Protein AF-M0IKV6-F1 (afdb_monomer_lite)

InterPro domains:
  IPR006640 SprT-like [PF10263] (3-51)

Organism: Haloferax mediterranei (strain ATCC 33500 / DSM 1411 / JCM 8866 / NBRC 14739 / NCIMB 2177 / R-4) (NCBI:txid523841)

pLDDT: mean 87.3, std 15.06, range [38.28, 97.69]

Structure (mmCIF, N/CA/C/O backbone):
data_AF-M0IKV6-F1
#
_entry.id   AF-M0IKV6-F1
#
loop_
_atom_site.group_PDB
_atom_site.id
_atom_site.type_symbol
_atom_site.label_atom_id
_atom_site.label_alt_id
_atom_site.label_comp_id
_atom_site.label_asym_id
_atom_site.label_entity_id
_atom_site.label_seq_id
_atom_site.pdbx_PDB_ins_code
_atom_site.Cartn_x
_atom_site.Cartn_y
_atom_site.Cartn_z
_atom_site.occupancy
_atom_site.B_iso_or_equiv
_atom_site.auth_seq_id
_atom_site.auth_comp_id
_atom_site.auth_asym_id
_atom_site.auth_atom_id
_atom_site.pdbx_PDB_model_num
ATOM 1 N N . MET A 1 1 ? 7.105 -4.972 7.959 1.00 63.53 1 MET A N 1
ATOM 2 C CA . MET A 1 1 ? 6.292 -3.739 7.978 1.00 63.53 1 MET A CA 1
ATOM 3 C C . MET A 1 1 ? 6.785 -2.830 9.087 1.00 63.53 1 MET A C 1
ATOM 5 O O . MET A 1 1 ? 7.510 -3.313 9.949 1.00 63.53 1 MET A O 1
ATOM 9 N N . SER A 1 2 ? 6.457 -1.541 9.043 1.00 71.00 2 SER A N 1
ATOM 10 C CA . SER A 1 2 ? 6.871 -0.560 10.050 1.00 71.00 2 SER A CA 1
ATOM 11 C C . SER A 1 2 ? 5.784 0.491 10.217 1.00 71.00 2 SER A C 1
ATOM 13 O O . SER A 1 2 ? 5.327 1.051 9.223 1.00 71.00 2 SER A O 1
ATOM 15 N N . LEU A 1 3 ? 5.440 0.800 11.461 1.00 82.06 3 LEU A N 1
ATOM 16 C CA . LEU A 1 3 ? 4.563 1.913 11.800 1.00 82.06 3 LEU A CA 1
ATOM 17 C C . LEU A 1 3 ? 5.373 3.212 11.894 1.00 82.06 3 LEU A C 1
ATOM 19 O O . LEU A 1 3 ? 6.519 3.206 12.342 1.00 82.06 3 LEU A O 1
ATOM 23 N N . SER A 1 4 ? 4.780 4.326 11.465 1.00 80.81 4 SER A N 1
ATOM 24 C CA . SER A 1 4 ? 5.407 5.650 11.528 1.00 80.81 4 SER A CA 1
ATOM 25 C C . SER A 1 4 ? 4.950 6.393 12.778 1.00 80.81 4 SER A C 1
ATOM 27 O O . SER A 1 4 ? 3.752 6.589 12.971 1.00 80.81 4 SER A O 1
ATOM 29 N N . TRP A 1 5 ? 5.903 6.869 13.585 1.00 81.69 5 TRP A N 1
ATOM 30 C CA . TRP A 1 5 ? 5.602 7.717 14.743 1.00 81.69 5 TRP A CA 1
ATOM 31 C C . TRP A 1 5 ? 4.862 8.994 14.340 1.00 81.69 5 TRP A C 1
ATOM 33 O O . TRP A 1 5 ? 3.834 9.338 14.906 1.00 81.69 5 TRP A O 1
ATOM 43 N N . ARG A 1 6 ? 5.327 9.650 13.278 1.00 79.19 6 ARG A N 1
ATOM 44 C CA . ARG A 1 6 ? 4.667 10.852 12.775 1.00 79.19 6 ARG A CA 1
ATOM 45 C C . ARG A 1 6 ? 3.242 10.571 12.266 1.00 79.19 6 ARG A C 1
ATOM 47 O O . ARG A 1 6 ? 2.387 11.440 12.363 1.00 79.19 6 ARG A O 1
ATOM 54 N N . ALA A 1 7 ? 2.972 9.360 11.756 1.00 78.00 7 ALA A N 1
ATOM 55 C CA . ALA A 1 7 ? 1.611 8.984 11.364 1.00 78.00 7 ALA A CA 1
ATOM 56 C C . ALA A 1 7 ? 0.691 8.906 12.581 1.00 78.00 7 ALA A C 1
ATOM 58 O O . ALA A 1 7 ? -0.394 9.479 12.541 1.00 78.00 7 ALA A O 1
ATOM 59 N N . PHE A 1 8 ? 1.165 8.287 13.666 1.00 82.50 8 PHE A N 1
ATOM 60 C CA . PHE A 1 8 ? 0.459 8.263 14.945 1.00 82.50 8 PHE A CA 1
ATOM 61 C C . PHE A 1 8 ? 0.138 9.672 15.461 1.00 82.50 8 PHE A C 1
ATOM 63 O O . PHE A 1 8 ? -0.982 9.911 15.889 1.00 82.50 8 PHE A O 1
ATOM 70 N N . GLU A 1 9 ? 1.077 10.618 15.367 1.00 86.12 9 GLU A N 1
ATOM 71 C CA . GLU A 1 9 ? 0.858 12.003 15.821 1.00 86.12 9 GLU A CA 1
ATOM 72 C C . GLU A 1 9 ? -0.178 12.776 14.989 1.00 86.12 9 GLU A C 1
ATOM 74 O O . GLU A 1 9 ? -0.768 13.737 15.473 1.00 86.12 9 GLU A O 1
ATOM 79 N N . SER A 1 10 ? -0.383 12.388 13.732 1.00 84.56 10 SER A N 1
ATOM 80 C CA . SER A 1 10 ? -1.222 13.134 12.785 1.00 84.56 10 SER A CA 1
ATOM 81 C C . SER A 1 10 ? -2.618 12.573 12.563 1.00 84.56 10 SER A C 1
ATOM 83 O O . SER A 1 10 ? -3.427 13.215 11.893 1.00 84.56 10 SER A O 1
ATOM 85 N N . PHE A 1 11 ? -2.837 11.329 12.980 1.00 86.38 11 PHE A N 1
ATOM 86 C CA . PHE A 1 11 ? -4.084 10.615 12.768 1.00 86.38 11 PHE A CA 1
ATOM 87 C C . PHE A 1 11 ? -4.954 10.814 13.990 1.00 86.38 11 PHE A C 1
ATOM 89 O O . PHE A 1 11 ? -4.465 10.820 15.124 1.00 86.38 11 PHE A O 1
ATOM 96 N N . ASP A 1 12 ? -6.256 10.929 13.767 1.00 89.62 12 ASP A N 1
ATOM 97 C CA . ASP A 1 12 ? -7.166 10.705 14.873 1.00 89.62 12 ASP A CA 1
ATOM 98 C C . ASP A 1 12 ? -7.125 9.228 15.313 1.00 89.62 12 ASP A C 1
ATOM 100 O O . ASP A 1 12 ? -6.480 8.352 14.716 1.00 89.62 12 ASP A O 1
ATOM 104 N N . ARG A 1 13 ? -7.802 8.940 16.424 1.00 92.56 13 ARG A N 1
ATOM 105 C CA . ARG A 1 13 ? -7.806 7.601 17.012 1.00 92.56 13 ARG A CA 1
ATOM 106 C C . ARG A 1 13 ? -8.349 6.542 16.049 1.00 92.56 13 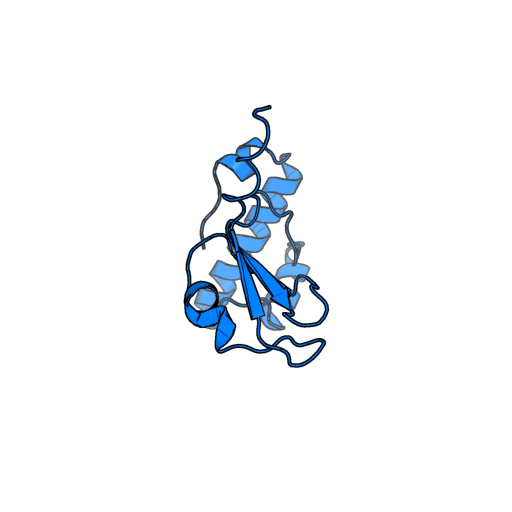ARG A C 1
ATOM 108 O O . ARG A 1 13 ? -7.855 5.412 16.071 1.00 92.56 13 ARG A O 1
ATOM 115 N N . ASP A 1 14 ? -9.346 6.882 15.243 1.00 91.94 14 ASP A N 1
ATOM 116 C CA . ASP A 1 14 ? -10.034 5.931 14.377 1.00 91.94 14 ASP A CA 1
ATOM 117 C C . ASP A 1 14 ? -9.214 5.665 13.109 1.00 91.94 14 ASP A C 1
ATOM 119 O O . ASP A 1 14 ? -9.040 4.506 12.721 1.00 91.94 14 ASP A O 1
ATOM 123 N N . GLU A 1 15 ? -8.593 6.698 12.534 1.00 90.12 15 GLU A N 1
ATOM 124 C CA . GLU A 1 15 ? -7.603 6.577 11.460 1.00 90.12 15 GLU A CA 1
ATOM 125 C C . GLU A 1 15 ? -6.402 5.716 11.888 1.00 90.12 15 GLU A C 1
ATOM 127 O O . GLU A 1 15 ? -5.940 4.835 11.146 1.00 90.12 15 GLU A O 1
ATOM 132 N N . TRP A 1 16 ? -5.901 5.925 13.110 1.00 91.19 16 TRP A N 1
ATOM 133 C CA . TRP A 1 16 ? -4.807 5.125 13.652 1.00 91.19 16 TRP A CA 1
ATOM 134 C C . TRP A 1 16 ? -5.220 3.671 13.883 1.00 91.19 16 TRP A C 1
ATOM 136 O O . TRP A 1 16 ? -4.512 2.750 13.467 1.00 91.19 16 TRP A O 1
ATOM 146 N N . ALA A 1 17 ? -6.391 3.439 14.480 1.00 93.31 17 ALA A N 1
ATOM 147 C CA . ALA A 1 17 ? -6.921 2.095 14.684 1.00 93.31 17 ALA A CA 1
ATOM 148 C C . ALA A 1 17 ? -7.154 1.360 13.353 1.00 93.31 17 ALA A C 1
ATOM 150 O O . ALA A 1 17 ? -6.862 0.167 13.241 1.00 93.31 17 ALA A O 1
ATOM 151 N N . ALA A 1 18 ? -7.635 2.055 12.321 1.00 92.50 18 ALA A N 1
ATOM 152 C CA . ALA A 1 18 ? -7.787 1.503 10.978 1.00 92.50 18 ALA A CA 1
ATOM 153 C C . ALA A 1 18 ? -6.432 1.099 10.369 1.00 92.50 18 ALA A C 1
ATOM 155 O O . ALA A 1 18 ? -6.304 0.006 9.813 1.00 92.50 18 ALA A O 1
ATOM 156 N N . THR A 1 19 ? -5.402 1.930 10.550 1.00 92.00 19 THR A N 1
ATOM 157 C CA . THR A 1 19 ? -4.029 1.619 10.124 1.00 92.00 19 THR A CA 1
ATOM 158 C C . THR A 1 19 ? -3.479 0.402 10.858 1.00 92.00 19 THR A C 1
ATOM 160 O O . THR A 1 19 ? -2.966 -0.515 10.225 1.00 92.00 19 THR A O 1
ATOM 163 N N . LEU A 1 20 ? -3.653 0.319 12.178 1.00 93.44 20 LEU A N 1
ATOM 164 C CA . LEU A 1 20 ? -3.221 -0.849 12.949 1.00 93.44 20 LEU A CA 1
ATOM 165 C C . LEU A 1 20 ? -3.889 -2.140 12.470 1.00 93.44 20 LEU A C 1
ATOM 167 O O . LEU A 1 20 ? -3.211 -3.152 12.306 1.00 93.44 20 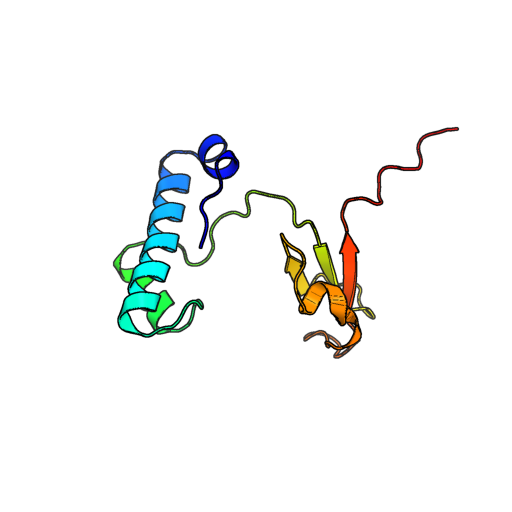LEU A O 1
ATOM 171 N N . ARG A 1 21 ? -5.200 -2.118 12.203 1.00 95.69 21 ARG A N 1
ATOM 172 C CA . ARG A 1 21 ? -5.911 -3.293 11.677 1.00 95.69 21 ARG A CA 1
ATOM 173 C C . ARG A 1 21 ? -5.355 -3.731 10.322 1.00 95.69 21 ARG A C 1
ATOM 175 O O . ARG A 1 21 ? -5.135 -4.923 10.128 1.00 95.69 21 ARG A O 1
ATOM 182 N N . HIS A 1 22 ? -5.065 -2.790 9.423 1.00 95.31 22 HIS A N 1
ATOM 183 C CA . HIS A 1 22 ? -4.428 -3.082 8.134 1.00 95.31 22 HIS A CA 1
ATOM 184 C C . HIS A 1 22 ? -3.091 -3.820 8.300 1.00 95.31 22 HIS A C 1
ATOM 186 O O . HIS A 1 22 ? -2.859 -4.868 7.695 1.00 95.31 22 HIS A O 1
ATOM 192 N N . GLU A 1 23 ? -2.223 -3.294 9.160 1.00 94.50 23 GLU A N 1
ATOM 193 C CA . GLU A 1 23 ? -0.888 -3.845 9.402 1.00 94.50 23 GLU A CA 1
ATOM 194 C C . GLU A 1 23 ? -0.955 -5.221 10.090 1.00 94.50 23 GLU A C 1
ATOM 196 O O . GLU A 1 23 ? -0.184 -6.125 9.764 1.00 94.50 23 GLU A O 1
ATOM 201 N N . LEU A 1 24 ? -1.917 -5.431 10.993 1.00 96.31 24 LEU A N 1
ATOM 202 C CA . LEU A 1 24 ? -2.141 -6.728 11.640 1.00 96.31 24 LEU A CA 1
ATOM 203 C C . LEU A 1 24 ? -2.618 -7.802 10.656 1.00 96.31 24 LEU A C 1
ATOM 205 O O . LEU A 1 24 ? -2.166 -8.944 10.747 1.00 96.31 24 LEU A O 1
ATOM 209 N N . VAL A 1 25 ? -3.460 -7.449 9.679 1.00 96.56 25 VAL A N 1
ATOM 210 C CA . VAL A 1 25 ? -3.859 -8.387 8.618 1.00 96.56 25 VAL A CA 1
ATOM 211 C C . VAL A 1 25 ? -2.635 -8.846 7.830 1.00 96.56 25 VAL A C 1
ATOM 213 O O . VAL A 1 25 ? -2.498 -10.037 7.567 1.00 96.56 25 VAL A O 1
ATOM 216 N N . HIS A 1 26 ? -1.700 -7.954 7.499 1.00 95.12 26 HIS A N 1
ATOM 217 C CA . HIS A 1 26 ? -0.462 -8.362 6.832 1.00 95.12 26 HIS A CA 1
ATOM 218 C C . HIS A 1 26 ? 0.366 -9.344 7.658 1.00 95.12 26 HIS A C 1
ATOM 220 O O . HIS A 1 26 ? 0.891 -10.306 7.099 1.00 95.12 26 HIS A O 1
ATOM 226 N N . VAL A 1 27 ? 0.489 -9.118 8.969 1.00 95.75 27 VAL A N 1
ATOM 227 C CA . VAL A 1 27 ? 1.210 -10.038 9.859 1.00 95.75 27 VAL A CA 1
ATOM 228 C C . VAL A 1 27 ? 0.552 -11.416 9.840 1.00 95.75 27 VAL A C 1
ATOM 230 O O . VAL A 1 27 ? 1.242 -12.414 9.635 1.00 95.75 27 VAL A O 1
ATOM 233 N N . GLU A 1 28 ? -0.772 -11.478 9.981 1.00 96.12 28 GLU A N 1
ATOM 234 C CA . GLU A 1 28 ? -1.527 -12.733 9.922 1.00 96.12 28 GLU A CA 1
ATOM 235 C C . GLU A 1 28 ? -1.349 -13.446 8.569 1.00 96.12 28 GLU A C 1
ATOM 237 O O . GLU A 1 28 ? -1.065 -14.646 8.527 1.00 96.12 28 GLU A O 1
ATOM 242 N N . GLN A 1 29 ? -1.470 -12.717 7.454 1.00 96.62 29 GLN A N 1
ATOM 243 C CA . GLN A 1 29 ? -1.325 -13.279 6.107 1.00 96.62 29 GLN A CA 1
ATOM 244 C C . GLN A 1 29 ? 0.098 -13.781 5.837 1.00 96.62 29 GLN A C 1
ATOM 246 O O . GLN A 1 29 ? 0.263 -14.837 5.224 1.00 96.62 29 GLN A O 1
ATOM 251 N N . PHE A 1 30 ? 1.118 -13.079 6.333 1.00 94.44 30 PHE A N 1
ATOM 252 C CA . PHE A 1 30 ? 2.504 -13.522 6.218 1.00 94.44 30 PHE A CA 1
ATOM 253 C C . PHE A 1 30 ? 2.751 -14.803 7.015 1.00 94.44 30 PHE A C 1
ATOM 255 O O . PHE A 1 30 ? 3.336 -15.742 6.486 1.00 94.44 30 PHE A O 1
ATOM 262 N N . GLN A 1 31 ? 2.267 -14.873 8.258 1.00 96.38 31 GLN A N 1
ATOM 263 C CA . GLN A 1 31 ? 2.414 -16.073 9.088 1.00 96.38 31 GLN A CA 1
ATOM 264 C C . GLN A 1 31 ? 1.684 -17.282 8.490 1.00 96.38 31 GLN A C 1
ATOM 266 O O . GLN A 1 31 ? 2.198 -18.394 8.533 1.00 96.38 31 GLN A O 1
ATOM 271 N N . THR A 1 32 ? 0.505 -17.067 7.903 1.00 94.56 32 THR A N 1
ATOM 272 C CA . THR A 1 32 ? -0.334 -18.164 7.394 1.00 94.56 32 THR A CA 1
ATOM 273 C C . THR A 1 32 ? 0.081 -18.632 5.998 1.00 94.56 32 THR A C 1
ATOM 275 O O . THR A 1 32 ? 0.028 -19.824 5.706 1.00 94.56 32 THR A O 1
ATOM 278 N N . PHE A 1 33 ? 0.480 -17.706 5.119 1.00 93.69 33 PHE A N 1
ATOM 279 C CA . PHE A 1 33 ? 0.658 -17.978 3.685 1.00 93.69 33 PHE A CA 1
ATOM 280 C C . PHE A 1 33 ? 2.009 -17.519 3.117 1.00 93.69 33 PHE A C 1
ATOM 282 O O . PHE A 1 33 ? 2.266 -17.722 1.933 1.00 93.69 33 PHE A O 1
ATOM 289 N N . GLY A 1 34 ? 2.857 -16.850 3.904 1.00 92.19 34 GLY A N 1
ATOM 290 C CA . GLY A 1 34 ? 4.110 -16.250 3.426 1.00 92.19 34 GLY A CA 1
ATOM 291 C C . GLY A 1 34 ? 3.930 -15.033 2.507 1.00 92.19 34 GLY A C 1
ATOM 292 O O . GLY A 1 34 ? 4.914 -14.501 1.993 1.00 92.19 34 GLY A O 1
ATOM 293 N N . ALA A 1 35 ? 2.695 -14.570 2.293 1.00 86.88 35 ALA A N 1
ATOM 294 C CA . ALA A 1 35 ? 2.381 -13.453 1.408 1.00 86.88 35 ALA A CA 1
ATOM 295 C C . ALA A 1 35 ? 2.390 -12.113 2.159 1.00 86.88 35 ALA A C 1
ATOM 297 O O . ALA A 1 35 ? 1.957 -12.021 3.305 1.00 86.88 35 ALA A O 1
ATOM 298 N N . THR A 1 36 ? 2.860 -11.054 1.495 1.00 87.12 36 THR A N 1
ATOM 299 C CA . THR A 1 36 ? 2.882 -9.682 2.048 1.00 87.12 36 THR A CA 1
ATOM 300 C C . THR A 1 36 ? 2.137 -8.669 1.183 1.00 87.12 36 THR A C 1
ATOM 302 O O . THR A 1 36 ? 2.088 -7.490 1.524 1.00 87.12 36 THR A O 1
ATOM 305 N N . ASP A 1 37 ? 1.554 -9.110 0.070 1.00 90.06 37 ASP A N 1
ATOM 306 C CA . ASP A 1 37 ? 0.803 -8.257 -0.843 1.00 90.06 37 ASP A CA 1
ATOM 307 C C . ASP A 1 37 ? -0.675 -8.112 -0.435 1.00 90.06 37 ASP A C 1
ATOM 309 O O . ASP A 1 37 ? -1.166 -8.735 0.507 1.00 90.06 37 ASP A O 1
ATOM 313 N N . HIS A 1 38 ? -1.399 -7.259 -1.163 1.00 94.38 38 HIS A N 1
ATOM 314 C CA . HIS A 1 38 ? -2.843 -7.060 -1.011 1.00 94.38 38 HIS A CA 1
ATOM 315 C C . HIS A 1 38 ? -3.651 -7.972 -1.945 1.00 94.38 38 HIS A C 1
ATOM 317 O O . HIS A 1 38 ? -4.619 -7.527 -2.574 1.00 94.38 38 HIS A O 1
ATOM 323 N N . GLY A 1 39 ? -3.224 -9.226 -2.100 1.00 92.75 39 GLY A N 1
ATOM 324 C CA . GLY A 1 39 ? -3.889 -10.235 -2.916 1.00 92.75 39 GLY A CA 1
ATOM 325 C C . GLY A 1 39 ? -5.284 -10.632 -2.403 1.00 92.75 39 GLY A C 1
ATOM 326 O O . GLY A 1 39 ? -5.781 -10.099 -1.407 1.00 92.75 39 GLY A O 1
ATOM 327 N N . PRO A 1 40 ? -5.964 -11.580 -3.073 1.00 95.69 40 PRO A N 1
ATOM 328 C CA . PRO A 1 40 ? -7.341 -11.950 -2.739 1.00 95.69 40 PRO A CA 1
ATOM 329 C C . PRO A 1 40 ? -7.553 -12.401 -1.285 1.00 95.69 40 PRO A C 1
ATOM 331 O O . PRO A 1 40 ? -8.598 -12.103 -0.711 1.00 95.69 40 PRO A O 1
ATOM 334 N N . SER A 1 41 ? -6.585 -13.102 -0.682 1.00 94.12 41 SER A N 1
ATOM 335 C CA . SER A 1 41 ? -6.670 -13.538 0.719 1.00 94.12 41 SER A CA 1
ATOM 336 C C . SER A 1 41 ? -6.610 -12.357 1.687 1.00 94.12 41 SER A C 1
ATOM 338 O O . SER A 1 41 ? -7.468 -12.257 2.563 1.00 94.12 41 SER A O 1
ATOM 340 N N . PHE A 1 42 ? -5.687 -11.414 1.459 1.00 96.19 42 PHE A N 1
ATOM 341 C CA . PHE A 1 42 ? -5.602 -10.170 2.220 1.00 96.19 42 PHE A CA 1
ATOM 342 C C . PHE A 1 42 ? -6.921 -9.404 2.156 1.00 96.19 42 PHE A C 1
ATOM 344 O O . PHE A 1 42 ? -7.443 -9.019 3.193 1.00 96.19 42 PHE A O 1
ATOM 351 N N . ARG A 1 43 ? -7.491 -9.209 0.956 1.00 97.06 43 ARG A N 1
ATOM 352 C CA . ARG A 1 43 ? -8.724 -8.416 0.784 1.00 97.06 43 ARG A CA 1
ATOM 353 C C . ARG A 1 43 ? -9.899 -9.000 1.560 1.00 97.06 43 ARG A C 1
ATOM 355 O O . ARG A 1 43 ? -10.555 -8.264 2.287 1.00 97.06 43 ARG A O 1
ATOM 362 N N . ARG A 1 44 ? -10.112 -10.318 1.464 1.00 96.69 44 ARG A N 1
ATOM 363 C CA . ARG A 1 44 ? -11.158 -11.006 2.239 1.00 96.69 44 ARG A CA 1
ATOM 364 C C . ARG A 1 44 ? -10.927 -10.875 3.739 1.00 96.69 44 ARG A C 1
ATOM 366 O O . ARG A 1 44 ? -11.869 -10.673 4.499 1.00 96.69 44 ARG A O 1
ATOM 373 N N . ARG A 1 45 ? -9.671 -11.001 4.180 1.00 97.19 45 ARG A N 1
ATOM 374 C CA . ARG A 1 45 ? -9.356 -10.901 5.602 1.00 97.19 45 ARG A CA 1
ATOM 375 C C . ARG A 1 45 ? -9.554 -9.483 6.123 1.00 97.19 45 ARG A C 1
ATOM 377 O O . ARG A 1 45 ? -10.170 -9.324 7.172 1.00 97.19 45 ARG A O 1
ATOM 384 N N . ALA A 1 46 ? -9.098 -8.485 5.373 1.00 97.50 46 ALA A N 1
ATOM 385 C CA . ALA A 1 46 ? -9.277 -7.076 5.680 1.00 97.50 46 ALA A CA 1
ATOM 386 C C . ALA A 1 46 ? -10.762 -6.725 5.834 1.00 97.50 46 ALA A C 1
ATOM 388 O O . ALA A 1 46 ? -11.142 -6.169 6.857 1.00 97.50 46 ALA A O 1
ATOM 389 N N . GLU A 1 47 ? -11.609 -7.164 4.902 1.00 97.62 47 GLU A N 1
ATOM 390 C CA . GLU A 1 47 ? -13.064 -6.998 4.986 1.00 97.62 47 GLU A CA 1
ATOM 391 C C . GLU A 1 47 ? -13.653 -7.619 6.266 1.00 97.62 47 GLU A C 1
ATOM 393 O O . GLU A 1 47 ? -14.420 -6.969 6.969 1.00 97.62 47 GLU A O 1
ATOM 398 N N . SER A 1 48 ? -13.228 -8.832 6.644 1.00 97.50 48 SER A N 1
ATOM 399 C CA . SER A 1 48 ? -13.751 -9.516 7.842 1.00 97.5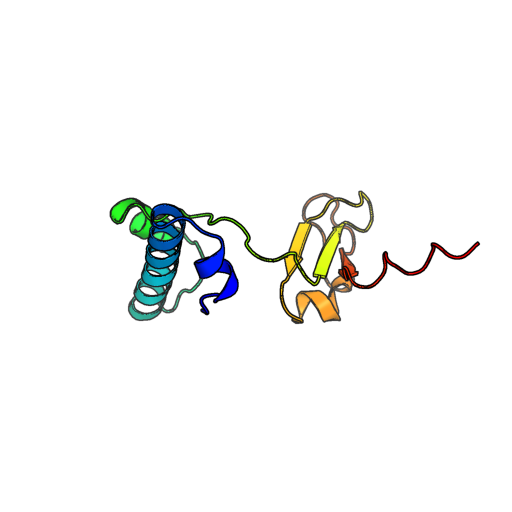0 48 SER A CA 1
ATOM 400 C C . SER A 1 48 ? -13.434 -8.829 9.178 1.00 97.50 48 SER A C 1
ATOM 402 O O . SER A 1 48 ? -14.084 -9.121 10.179 1.00 97.50 48 SER A O 1
ATOM 404 N N . VAL A 1 49 ? -12.424 -7.953 9.213 1.00 96.75 49 VAL A N 1
ATOM 405 C CA . VAL A 1 49 ? -12.017 -7.200 10.415 1.00 96.75 49 VAL A CA 1
ATOM 406 C C . VAL A 1 49 ? -12.187 -5.688 10.236 1.00 96.75 49 VAL A C 1
ATOM 408 O O . VAL A 1 49 ? -11.671 -4.902 11.037 1.00 96.75 49 VAL A O 1
ATOM 411 N N . ASP A 1 50 ? -12.892 -5.282 9.175 1.00 96.31 50 ASP A N 1
ATOM 412 C CA . ASP A 1 50 ? -13.124 -3.886 8.799 1.00 96.31 50 ASP A CA 1
ATOM 413 C C . ASP A 1 50 ? -11.811 -3.074 8.630 1.00 96.31 50 ASP A C 1
ATOM 415 O O . ASP A 1 50 ? -11.721 -1.874 8.878 1.00 96.31 50 ASP A O 1
ATOM 419 N N . ALA A 1 51 ? -10.729 -3.731 8.206 1.00 95.94 51 ALA A N 1
ATOM 420 C CA . ALA A 1 51 ? -9.489 -3.045 7.865 1.00 95.94 51 ALA A CA 1
ATOM 421 C C . ALA A 1 51 ? -9.589 -2.420 6.460 1.00 95.94 51 ALA A C 1
ATOM 423 O O . ALA A 1 51 ? -9.926 -3.11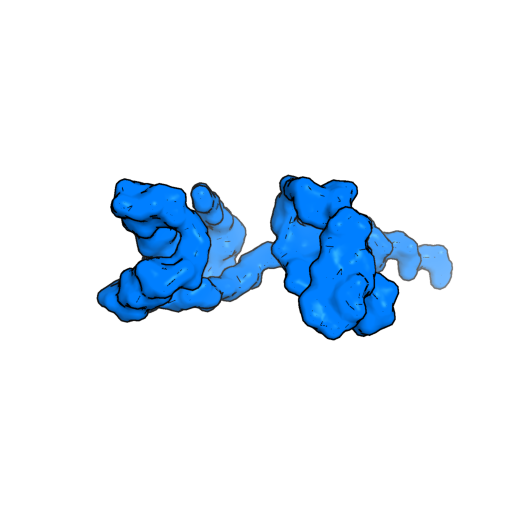7 5.497 1.00 95.94 51 ALA A O 1
ATOM 424 N N . PRO A 1 52 ? -9.221 -1.139 6.280 1.00 94.06 52 PRO A N 1
ATOM 425 C CA . PRO A 1 52 ? -9.159 -0.545 4.952 1.00 94.06 52 PRO A CA 1
ATOM 426 C C . PRO A 1 52 ? -8.037 -1.186 4.125 1.00 94.06 52 PRO A C 1
ATOM 428 O O . PRO A 1 52 ? -6.947 -1.452 4.626 1.00 94.06 52 PRO A O 1
ATOM 431 N N . ILE A 1 53 ? -8.255 -1.379 2.821 1.00 92.19 53 ILE A N 1
ATOM 432 C CA . ILE A 1 53 ? -7.194 -1.837 1.900 1.00 92.19 53 ILE A CA 1
ATOM 433 C C . ILE A 1 53 ? -6.211 -0.699 1.586 1.00 92.19 53 ILE A C 1
ATOM 435 O O . ILE A 1 53 ? -5.030 -0.938 1.349 1.00 92.19 53 ILE A O 1
ATOM 439 N N . ARG A 1 54 ? -6.691 0.549 1.570 1.00 85.88 54 ARG A N 1
ATOM 440 C CA . ARG A 1 54 ? -5.874 1.745 1.348 1.00 85.88 54 ARG A CA 1
ATOM 441 C C . ARG A 1 54 ? -5.963 2.636 2.576 1.00 85.88 54 ARG A C 1
ATOM 443 O O . ARG A 1 54 ? -7.037 3.132 2.888 1.00 85.88 54 ARG A O 1
ATOM 450 N N . VAL A 1 55 ? -4.832 2.843 3.233 1.00 82.94 55 VAL A N 1
ATOM 451 C CA . VAL A 1 55 ? -4.682 3.815 4.321 1.00 82.94 55 VAL A CA 1
ATOM 452 C C . VAL A 1 55 ? -4.144 5.138 3.776 1.00 82.94 55 VAL A C 1
ATOM 454 O O . VAL A 1 55 ? -3.512 5.169 2.711 1.00 82.94 55 VAL A O 1
ATOM 457 N N . ARG A 1 56 ? -4.403 6.241 4.489 1.00 74.69 56 ARG A N 1
ATOM 458 C CA . ARG A 1 56 ? -3.881 7.566 4.130 1.00 74.69 56 ARG A CA 1
ATOM 459 C C . ARG A 1 56 ? -2.354 7.517 4.065 1.00 74.69 56 ARG A C 1
ATOM 461 O O . ARG A 1 56 ? -1.694 6.962 4.941 1.00 74.69 56 ARG A O 1
ATOM 468 N N . ARG A 1 57 ? -1.780 8.115 3.020 1.00 67.69 57 ARG A N 1
ATOM 469 C CA . ARG A 1 57 ? -0.329 8.313 2.940 1.00 67.69 57 ARG A CA 1
ATOM 470 C C . ARG A 1 57 ? 0.044 9.432 3.899 1.00 67.69 57 ARG A C 1
ATOM 472 O O . ARG A 1 57 ? -0.517 10.518 3.812 1.00 67.69 57 ARG A O 1
ATOM 479 N N . PHE A 1 58 ? 0.950 9.141 4.822 1.00 66.81 58 PHE A N 1
ATOM 480 C CA . PHE A 1 58 ? 1.300 10.082 5.880 1.00 66.81 58 PHE A CA 1
ATOM 481 C C . PHE A 1 58 ? 2.526 10.951 5.552 1.00 66.81 58 PHE A C 1
ATOM 483 O O . PHE A 1 58 ? 2.652 12.077 6.015 1.00 66.81 58 PHE A O 1
ATOM 490 N N . THR A 1 59 ? 3.463 10.419 4.780 1.00 69.25 59 THR A N 1
ATOM 491 C CA . THR A 1 59 ? 4.668 11.144 4.380 1.00 69.25 59 THR A CA 1
ATOM 492 C C . THR A 1 59 ? 4.641 11.338 2.879 1.00 69.25 59 THR A C 1
ATOM 494 O O . THR A 1 59 ? 4.050 10.521 2.160 1.00 69.25 59 THR A O 1
ATOM 497 N N . ASP A 1 60 ? 5.273 12.416 2.432 1.00 78.19 60 ASP A N 1
ATOM 498 C CA . ASP A 1 60 ? 5.483 12.674 1.021 1.00 78.19 60 ASP A CA 1
ATOM 499 C C . ASP A 1 60 ? 6.513 11.693 0.448 1.00 78.19 60 ASP A C 1
ATOM 501 O O . ASP A 1 60 ? 7.465 11.266 1.123 1.00 78.19 60 ASP A O 1
ATOM 505 N N . PRO A 1 61 ? 6.269 11.190 -0.765 1.00 84.88 61 PRO A N 1
ATOM 506 C CA . PRO A 1 61 ? 7.125 10.196 -1.375 1.00 84.88 61 PRO A CA 1
ATOM 507 C C . PRO A 1 61 ? 8.479 10.808 -1.719 1.00 84.88 61 PRO A C 1
ATOM 509 O O . PRO A 1 61 ? 8.600 11.620 -2.625 1.00 84.88 61 PRO A O 1
ATOM 512 N N . LYS A 1 62 ? 9.538 10.320 -1.066 1.00 89.50 62 LYS A N 1
ATOM 513 C CA . LYS A 1 62 ? 10.912 10.745 -1.368 1.00 89.50 62 LYS A CA 1
ATOM 514 C C . LYS A 1 62 ? 11.274 10.596 -2.854 1.00 89.50 62 LYS A C 1
ATOM 516 O O . LYS A 1 62 ? 12.081 11.373 -3.358 1.00 89.50 62 LYS A O 1
ATOM 521 N N . TYR A 1 63 ? 10.711 9.591 -3.523 1.00 93.75 63 TYR A N 1
ATOM 522 C CA . TYR A 1 63 ? 10.882 9.352 -4.951 1.00 93.75 63 TYR A CA 1
ATOM 523 C C . TYR A 1 63 ? 9.522 9.172 -5.626 1.00 93.75 63 TYR A C 1
ATOM 525 O O . TYR A 1 63 ? 8.712 8.341 -5.194 1.00 93.75 63 TYR A O 1
ATOM 533 N N . VAL A 1 64 ? 9.305 9.890 -6.723 1.00 95.12 64 VAL A N 1
ATOM 534 C CA . VAL A 1 64 ? 8.132 9.736 -7.589 1.00 95.12 64 VAL A CA 1
ATOM 535 C C . VAL A 1 64 ? 8.591 9.221 -8.941 1.00 95.12 64 VAL A C 1
ATOM 537 O O . VAL A 1 64 ? 9.532 9.761 -9.521 1.00 95.12 64 VAL A O 1
ATOM 540 N N . LEU A 1 65 ? 7.937 8.164 -9.424 1.00 96.00 65 LEU A N 1
ATOM 541 C CA . LEU A 1 65 ? 8.179 7.624 -10.755 1.00 96.00 65 LEU A CA 1
ATOM 542 C C . LEU A 1 65 ? 7.079 8.063 -11.700 1.00 96.00 65 LEU A C 1
ATOM 544 O O . LEU A 1 65 ? 5.902 7.837 -11.408 1.00 96.00 65 LEU A O 1
ATOM 548 N N . SER A 1 66 ? 7.471 8.615 -12.838 1.00 97.31 66 SER A N 1
ATOM 549 C CA . SER A 1 66 ? 6.572 9.062 -13.896 1.00 97.31 66 SER A CA 1
ATOM 550 C C . SER A 1 66 ? 6.849 8.333 -15.207 1.00 97.31 66 SER A C 1
ATOM 552 O O . SER A 1 66 ? 7.940 7.820 -15.447 1.00 97.31 66 SER A O 1
ATOM 554 N N . CYS A 1 67 ? 5.835 8.256 -16.061 1.00 97.69 67 CYS A N 1
ATOM 555 C CA . CYS A 1 67 ? 6.001 7.838 -17.447 1.00 97.69 67 CYS A CA 1
ATOM 556 C C . CYS A 1 67 ? 6.844 8.878 -18.198 1.00 97.69 67 CYS A C 1
ATOM 558 O O . CYS A 1 67 ? 6.450 10.041 -18.219 1.00 97.69 67 CYS A O 1
ATOM 560 N N . GLY A 1 68 ? 7.933 8.470 -18.854 1.00 97.00 68 GLY A N 1
ATOM 561 C CA . GLY A 1 68 ? 8.804 9.399 -19.588 1.00 97.00 68 GLY A CA 1
ATOM 562 C C . GLY A 1 68 ? 8.237 9.946 -20.900 1.00 97.00 68 GLY A C 1
ATOM 563 O O . GLY A 1 68 ? 8.897 10.727 -21.570 1.00 97.00 68 GLY A O 1
ATOM 564 N N . ASP A 1 69 ? 7.022 9.541 -21.275 1.00 97.44 69 ASP A N 1
ATOM 565 C CA . ASP A 1 69 ? 6.323 10.062 -22.454 1.00 97.44 69 ASP A CA 1
ATOM 566 C C . ASP A 1 69 ? 5.207 11.039 -22.049 1.00 97.44 69 ASP A C 1
ATOM 568 O O . ASP A 1 69 ? 5.265 12.232 -22.327 1.00 97.44 69 ASP A O 1
ATOM 572 N N . CYS A 1 70 ? 4.210 10.563 -21.296 1.00 96.94 70 CYS A N 1
ATOM 573 C CA . CYS A 1 70 ? 3.064 11.388 -20.900 1.00 96.94 70 CYS A CA 1
ATOM 574 C C . CYS A 1 70 ? 3.216 12.103 -19.545 1.00 96.94 70 CYS A C 1
ATOM 576 O O . CYS A 1 70 ? 2.276 12.756 -19.094 1.00 96.94 70 CYS A O 1
ATOM 578 N N . GLY A 1 71 ? 4.330 11.915 -18.831 1.00 95.56 71 GLY A N 1
ATOM 579 C CA . GLY A 1 71 ? 4.597 12.545 -17.530 1.00 95.56 71 GLY A CA 1
ATOM 580 C C . GLY A 1 71 ? 3.725 12.063 -16.363 1.00 95.56 71 GLY A C 1
ATOM 581 O O . GLY A 1 71 ? 3.887 12.536 -15.242 1.00 95.56 71 GLY A O 1
ATOM 582 N N . THR A 1 72 ? 2.802 11.120 -16.584 1.00 95.81 72 THR A N 1
ATOM 583 C CA . THR A 1 72 ? 1.885 10.634 -15.540 1.00 95.81 72 THR A CA 1
ATOM 584 C C . THR A 1 72 ? 2.643 9.919 -14.424 1.00 95.81 72 THR A C 1
ATOM 586 O O . THR A 1 72 ? 3.431 9.015 -14.706 1.00 95.81 72 THR A O 1
ATOM 589 N N . ASP A 1 73 ? 2.363 10.264 -13.166 1.00 95.06 73 ASP A N 1
ATOM 590 C CA . ASP A 1 73 ? 2.882 9.551 -11.997 1.00 95.06 73 ASP A CA 1
ATOM 591 C C . ASP A 1 73 ? 2.351 8.108 -11.962 1.00 95.06 73 ASP A C 1
ATOM 593 O O . ASP A 1 73 ? 1.143 7.866 -11.932 1.00 95.06 73 ASP A O 1
ATOM 597 N N . VAL A 1 74 ? 3.257 7.131 -11.935 1.00 94.12 74 VAL A N 1
ATOM 598 C CA . VAL A 1 74 ? 2.925 5.697 -11.958 1.00 94.12 74 VAL A CA 1
ATOM 599 C C . VAL A 1 74 ? 3.273 4.970 -10.662 1.00 94.12 74 VAL A C 1
ATOM 601 O O . VAL A 1 74 ? 2.691 3.925 -10.370 1.00 94.12 74 VAL A O 1
ATOM 604 N N . ALA A 1 75 ? 4.217 5.485 -9.868 1.00 90.75 75 ALA A N 1
ATOM 605 C CA . ALA A 1 75 ? 4.571 4.891 -8.583 1.00 90.75 75 ALA A CA 1
ATOM 606 C C . ALA A 1 75 ? 5.200 5.900 -7.618 1.00 90.75 75 ALA A C 1
ATOM 608 O O . ALA A 1 75 ? 5.837 6.868 -8.017 1.00 90.75 75 ALA A O 1
ATOM 609 N N . TYR A 1 76 ? 5.080 5.603 -6.326 1.00 90.38 76 TYR A N 1
ATOM 610 C CA . TYR A 1 76 ? 5.583 6.427 -5.229 1.00 90.38 76 TYR A CA 1
ATOM 611 C C . TYR A 1 76 ? 6.450 5.574 -4.302 1.00 90.38 76 TYR A C 1
ATOM 613 O O . TYR A 1 76 ? 6.053 4.461 -3.936 1.00 90.38 76 TYR A O 1
ATOM 621 N N . ARG A 1 77 ? 7.640 6.057 -3.926 1.00 90.44 77 ARG A N 1
ATOM 622 C CA . ARG A 1 77 ? 8.578 5.331 -3.056 1.00 90.44 77 ARG A CA 1
ATOM 623 C C . ARG A 1 77 ? 9.105 6.221 -1.938 1.00 90.44 77 ARG A C 1
ATOM 625 O O . ARG A 1 77 ? 9.580 7.326 -2.150 1.00 90.44 77 ARG A O 1
ATOM 632 N N . TYR A 1 78 ? 9.076 5.670 -0.731 1.00 85.56 78 TYR A N 1
ATOM 633 C CA . TYR A 1 78 ? 9.518 6.336 0.499 1.00 85.56 78 TYR A CA 1
ATOM 634 C C . TYR A 1 78 ? 10.974 6.061 0.859 1.00 85.56 78 TYR A C 1
ATOM 636 O O . TYR A 1 78 ? 11.561 6.720 1.711 1.00 85.56 78 TYR A O 1
ATOM 644 N N . ARG A 1 79 ? 11.559 5.062 0.205 1.00 85.50 79 ARG A N 1
ATOM 645 C CA . ARG A 1 79 ? 12.943 4.652 0.381 1.00 85.50 79 ARG A CA 1
ATOM 646 C C . ARG A 1 79 ? 13.533 4.282 -0.961 1.00 85.50 79 ARG A C 1
ATOM 648 O O . ARG A 1 79 ? 12.810 3.906 -1.884 1.00 85.50 79 ARG A O 1
ATOM 655 N N . ASP A 1 80 ? 14.849 4.344 -1.004 1.00 89.69 80 ASP A N 1
ATOM 656 C CA . ASP A 1 80 ? 15.623 3.852 -2.124 1.00 89.69 80 ASP A CA 1
ATOM 657 C C . ASP A 1 80 ? 15.419 2.329 -2.287 1.00 89.69 80 ASP A C 1
ATOM 659 O O . ASP A 1 80 ? 15.373 1.579 -1.305 1.00 89.69 80 ASP A O 1
ATOM 663 N N . CYS A 1 81 ? 15.224 1.877 -3.523 1.00 91.94 81 CYS A N 1
ATOM 664 C CA . CYS A 1 81 ? 15.028 0.477 -3.886 1.00 91.94 81 CYS A CA 1
ATOM 665 C C . CYS A 1 81 ? 15.432 0.235 -5.347 1.00 91.94 81 CYS A C 1
ATOM 667 O O . CYS A 1 81 ? 15.670 1.179 -6.094 1.00 91.94 81 CYS A O 1
ATOM 669 N N . LYS A 1 82 ? 15.462 -1.033 -5.784 1.00 93.81 82 LYS A N 1
ATOM 670 C CA . LYS A 1 82 ? 15.851 -1.397 -7.158 1.00 93.81 82 LYS A CA 1
ATOM 671 C C . LYS A 1 82 ? 15.088 -0.607 -8.227 1.00 93.81 82 LYS A C 1
ATOM 673 O O . LYS A 1 82 ? 15.702 -0.071 -9.134 1.00 93.81 82 LYS A O 1
ATOM 678 N N . LEU A 1 83 ? 13.770 -0.475 -8.076 1.00 93.06 83 LEU A N 1
ATOM 679 C CA . LEU A 1 83 ? 12.937 0.272 -9.021 1.00 93.06 83 LEU A CA 1
ATOM 680 C C . LEU A 1 83 ? 13.310 1.766 -9.096 1.00 93.06 83 LEU A C 1
ATOM 682 O O . LEU A 1 83 ? 13.184 2.361 -10.154 1.00 93.06 83 LEU A O 1
ATOM 686 N N . VAL A 1 84 ? 13.756 2.371 -7.990 1.00 95.25 84 VAL A N 1
ATOM 687 C CA . VAL A 1 84 ? 14.238 3.763 -7.972 1.00 95.25 84 VAL A CA 1
ATOM 688 C C . VAL A 1 84 ? 15.582 3.860 -8.697 1.00 95.25 84 VAL A C 1
ATOM 690 O O . VAL A 1 84 ? 15.726 4.662 -9.616 1.00 95.25 84 VAL A O 1
ATOM 693 N N . ARG A 1 85 ? 16.545 3.005 -8.324 1.00 95.06 85 ARG A N 1
ATOM 694 C CA . ARG A 1 85 ? 17.920 3.013 -8.864 1.00 95.06 85 ARG A CA 1
ATOM 695 C C . ARG A 1 85 ? 17.994 2.656 -10.342 1.00 95.06 85 ARG A C 1
ATOM 697 O O . ARG A 1 85 ? 18.840 3.173 -11.056 1.00 95.06 85 ARG A O 1
ATOM 704 N N . GLU A 1 86 ? 17.125 1.757 -10.779 1.00 96.25 86 GLU A N 1
ATOM 705 C CA . GLU A 1 86 ? 17.100 1.205 -12.132 1.00 96.25 86 GLU A CA 1
ATOM 706 C C . GLU A 1 86 ? 15.797 1.577 -12.847 1.00 96.25 86 GLU A C 1
ATOM 708 O O . GLU A 1 86 ? 15.303 0.809 -13.666 1.00 96.25 86 GLU A O 1
ATOM 713 N N . SER A 1 87 ? 15.203 2.732 -12.531 1.00 94.88 87 SER A N 1
ATOM 714 C CA . SER A 1 87 ? 13.925 3.184 -13.111 1.00 94.88 87 SER A CA 1
ATOM 715 C C . SER A 1 87 ? 13.904 3.101 -14.643 1.00 94.88 87 SER A C 1
ATOM 717 O O . SER A 1 87 ? 12.919 2.632 -15.219 1.00 94.88 87 SER A O 1
ATOM 719 N N . SER A 1 88 ? 15.035 3.393 -15.292 1.00 94.50 88 SER A N 1
ATOM 720 C CA . SER A 1 88 ? 15.192 3.311 -16.747 1.00 94.50 88 SER A CA 1
ATOM 721 C C . SER A 1 88 ? 15.006 1.901 -17.346 1.00 94.50 88 SER A C 1
ATOM 723 O O . SER A 1 88 ? 14.682 1.747 -18.530 1.00 94.50 88 SER A O 1
ATOM 725 N N . ALA A 1 89 ? 15.163 0.851 -16.533 1.00 96.31 89 ALA A N 1
ATOM 726 C CA . ALA A 1 89 ? 14.980 -0.545 -16.929 1.00 96.31 89 ALA A CA 1
ATOM 727 C C . ALA A 1 89 ? 13.507 -0.995 -16.930 1.00 96.31 89 ALA A C 1
ATOM 729 O O . ALA A 1 89 ? 13.192 -2.072 -17.436 1.00 96.31 89 ALA A O 1
ATOM 730 N N . TYR A 1 90 ? 12.594 -0.191 -16.381 1.00 95.69 90 TYR A N 1
ATOM 731 C CA . TYR A 1 90 ? 11.171 -0.517 -16.283 1.00 95.69 90 TYR A CA 1
ATOM 732 C C . TYR A 1 90 ? 10.351 0.231 -17.336 1.00 95.69 90 TYR A C 1
ATOM 734 O O . TYR A 1 90 ? 10.848 1.131 -18.020 1.00 95.69 90 TYR A O 1
ATOM 742 N N . ARG A 1 91 ? 9.090 -0.183 -17.505 1.00 96.62 91 ARG A N 1
ATOM 743 C CA . ARG A 1 91 ? 8.145 0.426 -18.446 1.00 96.62 91 ARG A CA 1
ATOM 744 C C . ARG A 1 91 ? 6.851 0.832 -17.761 1.00 96.62 91 ARG A C 1
ATOM 746 O O . ARG A 1 91 ? 6.368 0.127 -16.874 1.00 96.62 91 ARG A O 1
ATOM 753 N N . SER A 1 92 ? 6.301 1.966 -18.179 1.00 95.94 92 SER A N 1
ATOM 754 C CA . SER A 1 92 ? 5.003 2.445 -17.718 1.00 95.94 92 SER A CA 1
ATOM 755 C C . SER A 1 92 ? 3.879 1.564 -18.257 1.00 95.94 92 SER A C 1
ATOM 757 O O . SER A 1 92 ? 3.932 1.077 -19.384 1.00 95.94 92 SER A O 1
ATOM 759 N N . ALA A 1 93 ? 2.831 1.376 -17.455 1.00 92.38 93 ALA A N 1
ATOM 760 C CA . ALA A 1 93 ? 1.652 0.629 -17.889 1.00 92.38 93 ALA A CA 1
ATOM 761 C C . ALA A 1 93 ? 0.782 1.417 -18.885 1.00 92.38 93 ALA A C 1
ATOM 763 O O . ALA A 1 93 ? 0.035 0.810 -19.642 1.00 92.38 93 ALA A O 1
ATOM 764 N N . CYS A 1 94 ? 0.862 2.754 -18.877 1.00 94.88 94 CYS A N 1
ATOM 765 C CA . CYS A 1 94 ? 0.071 3.613 -19.757 1.00 94.88 94 CYS A CA 1
ATOM 766 C C . CYS A 1 94 ? 0.609 3.645 -21.195 1.00 94.88 94 CYS A C 1
ATOM 768 O O . CYS A 1 94 ? -0.129 3.315 -22.115 1.00 94.88 94 CYS A O 1
ATOM 770 N N . CYS A 1 95 ? 1.879 4.015 -21.387 1.00 97.25 95 CYS A N 1
ATOM 771 C CA . CYS A 1 95 ? 2.458 4.222 -22.723 1.00 97.25 95 CYS A CA 1
ATOM 772 C C . CYS A 1 95 ? 3.503 3.166 -23.108 1.00 97.25 95 CYS A C 1
ATOM 774 O O . CYS A 1 95 ? 3.989 3.173 -24.234 1.00 97.25 95 CYS A O 1
ATOM 776 N N . GLY A 1 96 ? 3.918 2.291 -22.184 1.00 96.62 96 GLY A N 1
ATOM 777 C CA . GLY A 1 96 ? 5.048 1.392 -22.427 1.00 96.62 96 GLY A CA 1
ATOM 778 C C . GLY A 1 96 ? 6.385 2.128 -22.571 1.00 96.62 96 GLY A C 1
ATOM 779 O O . GLY A 1 96 ? 7.325 1.568 -23.129 1.00 96.62 96 GLY A O 1
ATOM 780 N N . ALA A 1 97 ? 6.475 3.368 -22.082 1.00 97.31 97 ALA A N 1
ATOM 781 C CA . ALA A 1 97 ? 7.684 4.188 -22.107 1.00 97.31 97 ALA A CA 1
ATOM 782 C C . ALA A 1 97 ? 8.5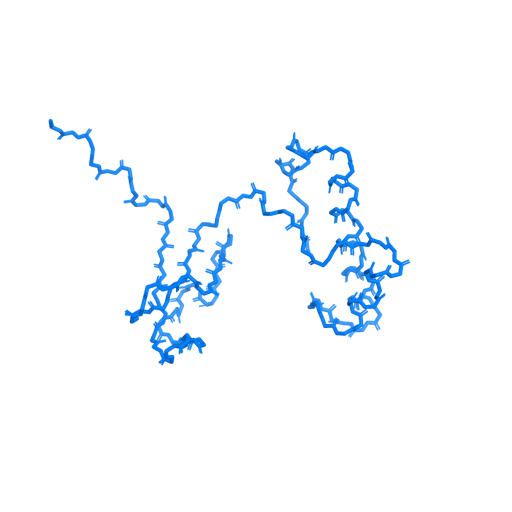76 3.899 -20.892 1.00 97.31 97 ALA A C 1
ATOM 784 O O . ALA A 1 97 ? 8.128 3.310 -19.906 1.00 97.31 97 ALA A O 1
ATOM 785 N N . ILE A 1 98 ? 9.843 4.312 -20.962 1.00 97.69 98 ILE A N 1
ATOM 786 C CA . ILE A 1 98 ? 10.780 4.254 -19.831 1.00 97.69 98 ILE A CA 1
ATOM 787 C C . ILE A 1 98 ? 10.229 5.068 -18.643 1.00 97.69 98 ILE A C 1
ATOM 789 O O . ILE A 1 98 ? 9.483 6.028 -18.843 1.00 97.69 98 ILE A O 1
ATOM 793 N N . LEU A 1 99 ? 10.550 4.663 -17.408 1.00 97.69 99 LEU A N 1
ATOM 794 C CA . LEU A 1 99 ? 10.201 5.436 -16.215 1.00 97.69 99 LEU A CA 1
ATOM 795 C C . LEU A 1 99 ? 11.275 6.474 -15.887 1.00 97.69 99 LEU A C 1
ATOM 797 O O . LEU A 1 99 ? 12.451 6.124 -15.794 1.00 97.69 99 LEU A O 1
ATOM 801 N N . ASP A 1 100 ? 10.838 7.698 -15.602 1.00 97.19 100 ASP A N 1
ATOM 802 C CA . ASP A 1 100 ? 11.659 8.735 -14.980 1.00 97.19 100 ASP A CA 1
ATOM 803 C C . ASP A 1 100 ? 11.484 8.703 -13.463 1.00 97.19 100 ASP A C 1
ATOM 805 O O . ASP A 1 100 ? 10.411 8.366 -12.958 1.00 97.19 100 ASP A O 1
ATOM 809 N N . CYS A 1 101 ? 12.531 9.067 -12.724 1.00 96.44 101 CYS A N 1
ATOM 810 C CA . CYS A 1 101 ? 12.514 9.124 -11.267 1.00 96.44 101 CYS A CA 1
ATOM 811 C C . CYS A 1 101 ? 12.935 10.508 -10.782 1.00 96.44 101 CYS A C 1
ATOM 813 O O . CYS A 1 101 ? 14.093 10.885 -10.938 1.00 96.44 101 CYS A O 1
ATOM 815 N N . ARG A 1 102 ? 12.024 11.222 -10.115 1.00 94.62 102 ARG A N 1
ATOM 816 C CA . ARG A 1 102 ? 12.321 12.498 -9.449 1.00 94.62 102 ARG A CA 1
ATOM 817 C C . ARG A 1 102 ? 12.407 12.331 -7.938 1.00 94.62 102 ARG A C 1
ATOM 819 O O . ARG A 1 102 ? 11.690 11.513 -7.357 1.00 94.62 102 ARG A O 1
ATOM 826 N N . THR A 1 103 ? 13.266 13.128 -7.307 1.00 91.19 103 THR A N 1
ATOM 827 C CA . THR A 1 103 ? 13.303 13.287 -5.847 1.00 91.19 103 THR A CA 1
ATOM 828 C C . THR A 1 103 ? 12.750 14.647 -5.461 1.00 91.19 103 THR A C 1
ATOM 830 O O . THR A 1 103 ? 13.081 15.636 -6.100 1.00 91.19 103 THR A O 1
ATOM 833 N N . GLU A 1 104 ? 11.974 14.737 -4.384 1.00 71.25 104 GLU A N 1
ATOM 834 C CA . GLU A 1 104 ? 11.429 16.025 -3.906 1.00 71.25 104 GLU A CA 1
ATOM 835 C C . GLU A 1 104 ? 12.494 16.977 -3.311 1.00 71.25 104 GLU A C 1
ATOM 837 O O . GLU A 1 104 ? 12.163 18.007 -2.736 1.00 71.25 104 GLU A O 1
ATOM 842 N N . ARG A 1 105 ? 13.793 16.671 -3.443 1.00 54.25 105 ARG A N 1
ATOM 843 C CA . ARG A 1 105 ? 14.887 17.527 -2.954 1.00 54.25 105 ARG A CA 1
ATOM 844 C C . ARG A 1 105 ? 15.356 18.605 -3.939 1.00 54.25 105 ARG A C 1
ATOM 846 O O . ARG A 1 105 ? 16.292 19.314 -3.597 1.00 54.25 105 ARG A O 1
ATOM 853 N N . GLU A 1 106 ? 14.734 18.750 -5.108 1.00 47.19 106 GLU A N 1
ATOM 854 C CA . GLU A 1 106 ? 15.258 19.612 -6.186 1.00 47.19 106 GLU A CA 1
ATOM 855 C C . GLU A 1 106 ? 14.379 20.821 -6.565 1.00 47.19 106 GLU A C 1
ATOM 857 O O . GLU A 1 106 ? 14.690 21.504 -7.532 1.00 47.19 106 GLU A O 1
ATOM 862 N N . THR A 1 107 ? 13.315 21.158 -5.822 1.00 41.94 107 THR A N 1
ATOM 863 C CA . THR A 1 107 ? 12.468 22.333 -6.153 1.00 41.94 107 THR A CA 1
ATOM 86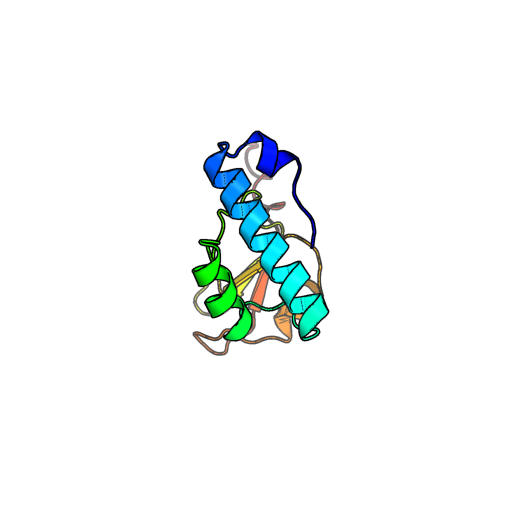4 C C . THR A 1 107 ? 12.698 23.579 -5.291 1.00 41.94 107 THR A C 1
ATOM 866 O O . THR A 1 107 ? 11.904 24.506 -5.383 1.00 41.94 107 THR A O 1
ATOM 869 N N . ASN A 1 108 ? 13.761 23.643 -4.479 1.00 38.28 108 ASN A N 1
ATOM 870 C CA . ASN A 1 108 ? 14.014 24.779 -3.573 1.00 38.28 108 ASN A CA 1
ATOM 871 C C . ASN A 1 108 ? 15.338 25.532 -3.803 1.00 38.28 108 ASN A C 1
ATOM 873 O O . ASN A 1 108 ? 15.790 26.221 -2.898 1.00 38.28 108 ASN A O 1
ATOM 877 N N . ASP A 1 109 ? 15.919 25.465 -5.003 1.00 39.97 109 ASP A N 1
ATOM 878 C CA . ASP A 1 109 ? 16.992 26.380 -5.421 1.00 39.97 109 ASP A CA 1
ATOM 879 C C . ASP A 1 109 ? 16.533 27.159 -6.660 1.00 39.97 109 ASP A C 1
ATOM 881 O O . ASP A 1 109 ? 16.854 26.791 -7.785 1.00 39.97 109 ASP A O 1
ATOM 885 N N . ASN A 1 110 ? 15.697 28.183 -6.453 1.00 42.28 110 ASN A N 1
ATOM 886 C CA . ASN A 1 110 ? 15.565 29.363 -7.320 1.00 42.28 110 ASN A CA 1
ATOM 887 C C . ASN A 1 110 ? 14.573 30.358 -6.693 1.00 42.28 110 ASN A C 1
ATOM 889 O O . ASN A 1 110 ? 13.467 30.552 -7.188 1.00 42.28 110 ASN A O 1
ATOM 893 N N . ASP A 1 111 ? 14.982 30.995 -5.597 1.00 41.50 111 ASP A N 1
ATOM 894 C CA . ASP A 1 111 ? 14.499 32.342 -5.279 1.00 41.50 111 ASP A CA 1
ATOM 895 C C . ASP A 1 111 ? 15.664 33.153 -4.698 1.00 41.50 111 ASP A C 1
ATOM 897 O O . ASP A 1 111 ? 15.859 33.289 -3.491 1.00 41.50 111 ASP A O 1
ATOM 901 N N . ALA A 1 112 ? 16.537 33.576 -5.608 1.00 40.00 112 ALA A N 1
ATOM 902 C CA . ALA A 1 112 ? 17.577 34.561 -5.365 1.00 40.00 112 ALA A CA 1
ATOM 903 C C . ALA A 1 112 ? 17.818 35.333 -6.666 1.00 40.00 112 ALA A C 1
ATOM 905 O O . ALA A 1 112 ? 18.794 35.083 -7.372 1.00 40.00 112 ALA A O 1
ATOM 906 N N . THR A 1 113 ? 16.910 36.250 -7.009 1.00 39.66 113 THR A N 1
ATOM 907 C CA . THR A 1 113 ? 17.270 37.578 -7.544 1.00 39.66 113 THR A CA 1
ATOM 908 C C . THR A 1 113 ? 16.113 38.556 -7.430 1.00 39.66 113 THR A C 1
ATOM 910 O O . THR A 1 113 ? 15.004 38.214 -7.887 1.00 39.66 113 THR A O 1
#

Sequence (113 aa):
MSLSWRAFESFDRDEWAATLRHELVHVEQFQTFGATDHGPSFRRRAESVDAPIRVRRFTDPKYVLSCGDCGTDVAYRYRDCKLVRESSAYRSACCGAILDCRTERETNDNDAT

Radius of gyration: 17.55 Å; chains: 1; bounding box: 32×56×40 Å

Foldseek 3Di:
DDDDPQVVVPDDPVLVVLVVLLVVLQVVCCVVPVDNDCDPSSVVSCVVVVRDPDHDDRDAAQKWKAFPPPRHTQDGHNDDDPCQVVQQVDAHPPPRGGIDMDGPPPPPPDDDD

Secondary structure (DSSP, 8-state):
----HHHHHHS-HHHHHHHHHHHHHHHHHHHHHS--S--HHHHHHHHHTT--SSPPP-S--SEEEEETTT--EEEEESS--HHHHTGGGSB-TTT-PBEEEEETTSSSS----